Protein AF-A0A938E254-F1 (afdb_monomer)

Solvent-accessible surface area (backbone atoms only — not comparable to full-atom values): 3688 Å² total; per-residue (Å²): 126,44,62,66,27,41,52,48,23,53,46,51,73,68,53,78,80,72,102,57,62,70,74,58,35,54,50,55,52,53,49,43,52,51,52,28,49,60,23,40,55,57,29,65,33,47,75,48,77,55,98,88,44,77,47,74,50,67,82,84,86,119

Structure (mmCIF, N/CA/C/O backbone):
data_AF-A0A938E254-F1
#
_entry.id   AF-A0A938E254-F1
#
loop_
_atom_site.group_PDB
_atom_site.id
_atom_site.type_symbol
_atom_site.label_atom_id
_atom_site.label_alt_id
_atom_site.label_comp_id
_atom_site.label_asym_id
_atom_site.label_entity_id
_atom_site.label_seq_id
_atom_site.pdbx_PDB_ins_code
_atom_site.Cartn_x
_atom_site.Cartn_y
_atom_site.Cartn_z
_atom_site.occupancy
_atom_site.B_iso_or_equiv
_atom_site.auth_seq_id
_atom_site.auth_comp_id
_atom_site.auth_asym_id
_atom_site.auth_atom_id
_atom_site.pdbx_PDB_model_num
ATOM 1 N N . MET A 1 1 ? -11.396 -4.469 3.468 1.00 82.81 1 MET A N 1
ATOM 2 C CA . MET A 1 1 ? -10.814 -3.179 3.020 1.00 82.81 1 MET A CA 1
ATOM 3 C C . MET A 1 1 ? -9.314 -3.277 2.766 1.00 82.81 1 MET A C 1
ATOM 5 O O . MET A 1 1 ? -8.901 -2.863 1.692 1.00 82.81 1 MET A O 1
ATOM 9 N N . LEU A 1 2 ? -8.520 -3.801 3.707 1.00 94.12 2 LEU A N 1
ATOM 10 C CA . LEU A 1 2 ? -7.053 -3.849 3.592 1.00 94.12 2 LEU A CA 1
ATOM 11 C C . LEU A 1 2 ? -6.532 -4.905 2.605 1.00 94.12 2 LEU A C 1
ATOM 13 O O . LEU A 1 2 ? -5.492 -4.693 1.994 1.00 94.12 2 LEU A O 1
ATOM 17 N N . GLU A 1 3 ? -7.290 -5.983 2.380 1.00 95.75 3 GLU A N 1
ATOM 18 C CA . GLU A 1 3 ? -6.887 -7.086 1.492 1.00 95.75 3 GLU A CA 1
ATOM 19 C C . GLU A 1 3 ? -6.471 -6.620 0.092 1.00 95.75 3 GLU A C 1
ATOM 21 O O . GLU A 1 3 ? -5.396 -6.964 -0.380 1.00 95.75 3 GLU A O 1
ATOM 26 N N . ARG A 1 4 ? -7.224 -5.689 -0.509 1.00 96.31 4 ARG A N 1
ATOM 27 C CA . ARG A 1 4 ? -6.871 -5.123 -1.821 1.00 96.31 4 ARG A CA 1
ATOM 28 C C . ARG A 1 4 ? -5.488 -4.458 -1.849 1.00 96.31 4 ARG A C 1
ATOM 30 O O . ARG A 1 4 ? -4.895 -4.335 -2.912 1.00 96.31 4 ARG A O 1
ATOM 37 N N . PHE A 1 5 ? -4.997 -3.943 -0.719 1.00 96.94 5 PHE A N 1
ATOM 38 C CA . PHE A 1 5 ? -3.666 -3.340 -0.634 1.00 96.94 5 PHE A CA 1
ATOM 39 C C . PHE A 1 5 ? -2.589 -4.414 -0.494 1.00 96.94 5 PHE A C 1
ATOM 41 O O . PHE A 1 5 ? -1.551 -4.299 -1.137 1.00 96.94 5 PHE A O 1
ATOM 48 N N . ARG A 1 6 ? -2.868 -5.506 0.227 1.00 96.12 6 ARG A N 1
ATOM 49 C CA . ARG A 1 6 ? -1.997 -6.692 0.245 1.00 96.12 6 ARG A CA 1
ATOM 50 C C . ARG A 1 6 ? -1.860 -7.293 -1.151 1.00 96.12 6 ARG A C 1
ATOM 52 O O . ARG A 1 6 ? -0.740 -7.503 -1.612 1.00 96.12 6 ARG A O 1
ATOM 59 N N . ASP A 1 7 ? -2.977 -7.441 -1.861 1.00 97.25 7 ASP A N 1
ATOM 60 C CA . ASP A 1 7 ? -3.001 -7.916 -3.246 1.00 97.25 7 ASP A CA 1
ATOM 61 C C . ASP A 1 7 ? -2.176 -7.013 -4.166 1.00 97.25 7 ASP A C 1
ATOM 63 O O . ASP A 1 7 ? -1.394 -7.491 -4.986 1.00 97.25 7 ASP A O 1
ATOM 67 N N . ARG A 1 8 ? -2.288 -5.686 -4.014 1.00 97.19 8 ARG A N 1
ATOM 68 C CA . ARG A 1 8 ? -1.497 -4.729 -4.803 1.00 97.19 8 ARG A CA 1
ATOM 69 C C . ARG A 1 8 ? -0.012 -4.773 -4.460 1.00 97.19 8 ARG A C 1
ATOM 71 O O . ARG A 1 8 ? 0.803 -4.723 -5.376 1.00 97.19 8 ARG A O 1
ATOM 78 N N . ALA A 1 9 ? 0.358 -4.917 -3.189 1.00 97.00 9 ALA A N 1
ATOM 79 C CA . ALA A 1 9 ? 1.750 -5.113 -2.791 1.00 97.00 9 ALA A CA 1
ATOM 80 C C . ALA A 1 9 ? 2.326 -6.404 -3.413 1.00 97.00 9 ALA A C 1
ATOM 82 O O . ALA A 1 9 ? 3.426 -6.398 -3.972 1.00 97.00 9 ALA A O 1
ATOM 83 N N . ALA A 1 10 ? 1.562 -7.500 -3.403 1.00 96.69 10 ALA A N 1
ATOM 84 C CA . ALA A 1 10 ? 1.937 -8.750 -4.064 1.00 96.69 10 ALA A CA 1
ATOM 85 C C . ALA A 1 10 ? 2.033 -8.603 -5.597 1.00 96.69 10 ALA A C 1
ATOM 87 O O . ALA A 1 10 ? 2.965 -9.121 -6.221 1.00 96.69 10 ALA A O 1
ATOM 88 N N . ALA A 1 11 ? 1.124 -7.844 -6.213 1.00 96.88 11 ALA A N 1
ATOM 89 C CA . ALA A 1 11 ? 1.140 -7.552 -7.645 1.00 96.88 11 ALA A CA 1
ATOM 90 C C . ALA A 1 11 ? 2.381 -6.741 -8.062 1.00 96.88 11 ALA A C 1
ATOM 92 O O . ALA A 1 11 ? 2.985 -7.020 -9.095 1.00 96.88 11 ALA A O 1
ATOM 93 N N . VAL A 1 12 ? 2.823 -5.776 -7.246 1.00 95.69 12 VAL A N 1
ATOM 94 C CA . VAL A 1 12 ? 4.050 -5.003 -7.516 1.00 95.69 12 VAL A CA 1
ATOM 95 C C . VAL A 1 12 ? 5.293 -5.897 -7.501 1.00 95.69 12 VAL A C 1
ATOM 97 O O . VAL A 1 12 ? 6.172 -5.717 -8.338 1.00 95.69 12 VAL A O 1
ATOM 100 N N . LYS A 1 13 ? 5.355 -6.894 -6.608 1.00 90.81 13 LYS A N 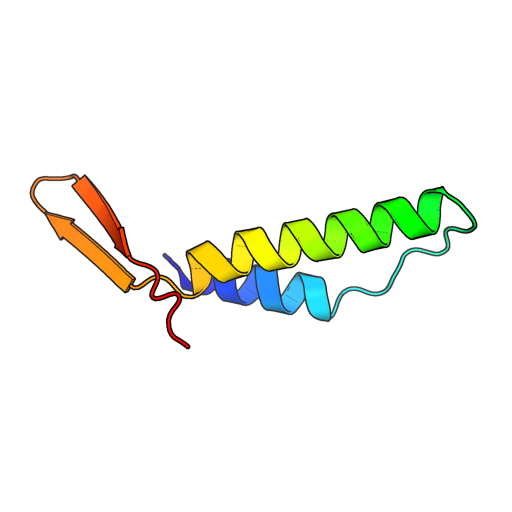1
ATOM 101 C CA . LYS A 1 13 ? 6.456 -7.874 -6.568 1.00 90.81 13 LYS A CA 1
ATOM 102 C C . LYS A 1 13 ? 6.468 -8.829 -7.762 1.00 90.81 13 LYS A C 1
ATOM 104 O O . LYS A 1 13 ? 7.536 -9.276 -8.164 1.00 90.81 13 LYS A O 1
ATOM 109 N N . SER A 1 14 ? 5.296 -9.172 -8.289 1.00 92.06 14 SER A N 1
ATOM 110 C CA . SER A 1 14 ? 5.145 -10.160 -9.366 1.00 92.06 14 SER A CA 1
ATOM 111 C C 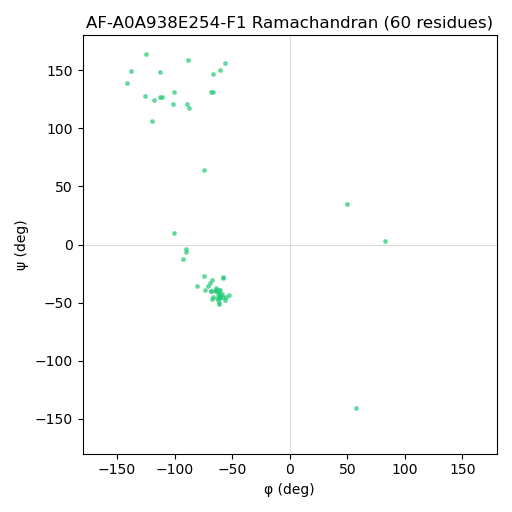. SER A 1 14 ? 5.148 -9.552 -10.770 1.00 92.06 14 SER A C 1
ATOM 113 O O . SER A 1 14 ? 5.289 -10.291 -11.746 1.00 92.06 14 SER A O 1
ATOM 115 N N . ARG A 1 15 ? 5.024 -8.223 -10.905 1.00 91.75 15 ARG A N 1
ATOM 116 C CA . ARG A 1 15 ? 5.019 -7.569 -12.219 1.00 91.75 15 ARG A CA 1
ATOM 117 C C . ARG A 1 15 ? 6.390 -7.695 -12.903 1.00 91.75 15 ARG A C 1
ATOM 119 O O . ARG A 1 15 ? 7.407 -7.360 -12.290 1.00 91.75 15 ARG A O 1
ATOM 126 N N . PRO A 1 16 ? 6.449 -8.114 -14.178 1.00 92.69 16 PRO A N 1
ATOM 127 C CA . PRO A 1 16 ? 7.689 -8.063 -14.934 1.00 92.69 16 PRO A CA 1
ATOM 128 C C . PRO A 1 16 ? 8.101 -6.607 -15.175 1.00 92.69 16 PRO A C 1
ATOM 130 O O . PRO A 1 16 ? 7.259 -5.722 -15.354 1.00 92.69 16 PRO A O 1
ATOM 133 N N . LEU A 1 17 ? 9.410 -6.357 -15.199 1.00 91.81 17 LEU A N 1
ATOM 134 C CA . LEU A 1 17 ? 9.940 -5.052 -15.577 1.00 91.81 17 LEU A CA 1
ATOM 135 C C . LEU A 1 17 ? 9.679 -4.821 -17.078 1.00 91.81 17 LEU A C 1
ATOM 137 O O . LEU A 1 17 ? 9.997 -5.711 -17.872 1.00 91.81 17 LEU A O 1
ATOM 141 N N . PRO A 1 18 ? 9.131 -3.660 -17.489 1.00 91.75 18 PRO A N 1
ATOM 142 C CA . PRO A 1 18 ? 8.991 -3.326 -18.903 1.00 91.75 18 PRO A CA 1
ATOM 143 C C . PRO A 1 18 ? 10.347 -3.373 -19.628 1.00 91.75 18 PRO A C 1
ATOM 145 O O . PRO A 1 18 ? 11.384 -3.200 -18.979 1.00 91.75 18 PRO A O 1
ATOM 148 N N . PRO A 1 19 ? 10.373 -3.570 -20.959 1.00 94.19 19 PRO A N 1
ATOM 149 C CA . PRO A 1 19 ? 11.607 -3.597 -21.744 1.00 94.19 19 PRO A CA 1
ATOM 150 C C . PRO A 1 19 ? 12.188 -2.179 -21.925 1.00 94.19 19 PRO A C 1
ATOM 152 O O . PRO A 1 19 ? 12.253 -1.653 -23.031 1.00 94.19 19 PRO A O 1
ATOM 155 N N . VAL A 1 20 ? 12.592 -1.554 -20.819 1.00 94.69 20 VAL A N 1
ATOM 156 C CA . VAL A 1 20 ? 13.194 -0.217 -20.732 1.00 94.69 20 VAL A CA 1
ATOM 157 C C . VAL A 1 20 ? 14.657 -0.321 -20.295 1.00 94.69 20 VAL A C 1
ATOM 159 O O . VAL A 1 20 ? 15.036 -1.225 -19.543 1.00 94.69 20 VAL A O 1
ATOM 162 N N . ALA A 1 21 ? 15.492 0.610 -20.754 1.00 93.25 21 ALA A N 1
ATOM 163 C CA . ALA A 1 21 ? 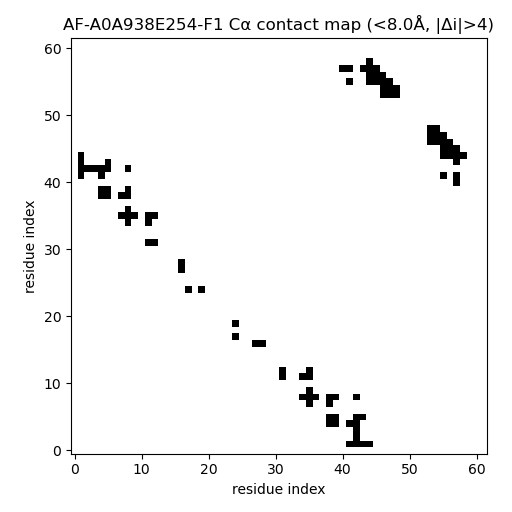16.931 0.614 -20.501 1.00 93.25 21 ALA A CA 1
ATOM 164 C C . ALA A 1 21 ? 17.403 1.930 -19.867 1.00 93.25 21 ALA A C 1
ATOM 166 O O . ALA A 1 21 ? 16.703 2.943 -19.883 1.00 93.25 21 ALA A O 1
ATOM 167 N N . GLY A 1 22 ? 18.613 1.905 -19.304 1.00 93.31 22 GLY A N 1
ATOM 168 C CA . GLY A 1 22 ? 19.262 3.094 -18.757 1.00 93.31 22 GLY A CA 1
ATOM 169 C C . GLY A 1 22 ? 18.433 3.794 -17.664 1.00 93.31 22 GLY A C 1
ATOM 170 O O . GLY A 1 22 ? 17.786 3.113 -16.865 1.00 93.31 22 GLY A O 1
ATOM 171 N N . PRO A 1 23 ? 18.411 5.139 -17.631 1.00 95.62 23 PRO A N 1
ATOM 172 C CA . PRO A 1 23 ? 17.740 5.911 -16.580 1.00 95.62 23 PRO A CA 1
ATOM 173 C C . PRO A 1 23 ? 16.240 5.623 -16.428 1.00 95.62 23 PRO A C 1
ATOM 175 O O . PRO A 1 23 ? 15.676 5.753 -15.344 1.00 95.62 23 PRO A O 1
ATOM 178 N N . GLU A 1 24 ? 15.561 5.223 -17.504 1.00 95.44 24 GLU A N 1
ATOM 179 C CA . GLU A 1 24 ? 14.142 4.872 -17.443 1.00 95.44 24 GLU A CA 1
ATOM 180 C C . GLU A 1 24 ? 13.921 3.589 -16.635 1.00 95.44 24 GLU A C 1
ATOM 182 O O . GLU A 1 24 ? 13.021 3.525 -15.797 1.00 95.44 24 GLU A O 1
ATOM 187 N N . ARG A 1 25 ? 14.804 2.598 -16.804 1.00 95.06 25 ARG A N 1
ATOM 188 C CA . ARG A 1 25 ? 14.774 1.351 -16.034 1.00 95.06 25 ARG A CA 1
ATOM 189 C C . ARG A 1 25 ? 14.872 1.613 -14.534 1.00 95.06 25 ARG A C 1
ATOM 191 O O . ARG A 1 25 ? 14.118 1.031 -13.759 1.00 95.06 25 ARG A O 1
ATOM 198 N N . GLU A 1 26 ? 15.782 2.493 -14.130 1.00 95.06 26 GLU A N 1
ATOM 199 C CA . GLU A 1 26 ? 15.974 2.875 -12.727 1.00 95.06 26 GLU A CA 1
ATOM 200 C C . GLU A 1 26 ? 14.721 3.539 -12.151 1.00 95.06 26 GLU A C 1
ATOM 202 O O . GLU A 1 26 ? 14.281 3.178 -11.060 1.00 95.06 26 GLU A O 1
ATOM 207 N N . ARG A 1 27 ? 14.080 4.431 -12.914 1.00 95.62 27 ARG A N 1
ATOM 208 C CA . ARG A 1 27 ? 12.822 5.080 -12.513 1.00 95.62 27 ARG A CA 1
ATOM 209 C C . ARG A 1 27 ? 11.694 4.072 -12.303 1.00 95.62 27 ARG A C 1
ATOM 211 O O . ARG A 1 27 ? 10.970 4.187 -11.319 1.00 95.62 27 ARG A O 1
ATOM 218 N N . PHE A 1 28 ? 11.565 3.067 -13.171 1.00 95.19 28 PHE A N 1
ATOM 219 C CA . PHE A 1 28 ? 10.563 2.007 -13.004 1.00 95.19 28 PHE A CA 1
ATOM 220 C C . PHE A 1 28 ? 10.804 1.152 -11.757 1.00 95.19 28 PHE A C 1
ATOM 222 O O . PHE A 1 28 ? 9.846 0.793 -11.069 1.00 95.19 28 PHE A O 1
ATOM 229 N N . VAL A 1 29 ? 12.066 0.832 -11.456 1.00 94.19 29 VAL A N 1
ATOM 230 C CA . VAL A 1 29 ? 12.433 0.082 -10.245 1.00 94.19 29 VAL A CA 1
ATOM 231 C C . VAL A 1 29 ? 12.163 0.913 -8.995 1.00 94.19 29 VAL A C 1
ATOM 233 O O . VAL A 1 29 ? 11.529 0.417 -8.068 1.00 94.19 29 VAL A O 1
ATOM 236 N N . HIS A 1 30 ? 12.577 2.179 -8.983 1.00 95.88 30 HIS A N 1
ATOM 237 C CA . HIS A 1 30 ? 12.334 3.084 -7.863 1.00 95.88 30 HIS A CA 1
ATOM 238 C C . HIS A 1 30 ? 10.834 3.271 -7.607 1.00 95.88 30 HIS A C 1
ATOM 240 O O . HIS A 1 30 ? 10.372 3.121 -6.479 1.00 95.88 30 HIS A O 1
ATOM 246 N N . GLN A 1 31 ? 10.046 3.491 -8.664 1.00 96.38 31 GLN A N 1
ATOM 247 C CA . GLN A 1 31 ? 8.593 3.569 -8.537 1.00 96.38 31 GLN A CA 1
ATOM 248 C C . GLN A 1 31 ? 8.000 2.260 -8.002 1.00 96.38 31 GLN A C 1
ATOM 250 O O . GLN A 1 31 ? 7.108 2.299 -7.169 1.00 96.38 31 GLN A O 1
ATOM 255 N N . ALA A 1 32 ? 8.509 1.095 -8.426 1.00 96.38 32 ALA A N 1
ATOM 256 C CA . ALA A 1 32 ? 8.066 -0.191 -7.882 1.00 96.38 32 ALA A CA 1
ATOM 257 C C . ALA A 1 32 ? 8.335 -0.314 -6.377 1.00 96.38 32 ALA A C 1
ATOM 259 O O . ALA A 1 32 ? 7.513 -0.863 -5.653 1.00 96.38 32 ALA A O 1
ATOM 260 N N . GLN A 1 33 ? 9.476 0.181 -5.901 1.00 96.12 33 GLN A N 1
ATOM 261 C CA . GLN A 1 33 ? 9.818 0.143 -4.479 1.00 96.12 33 GLN A CA 1
ATOM 262 C C . GLN A 1 33 ? 8.881 1.027 -3.656 1.00 96.12 33 GLN A C 1
ATOM 264 O O . GLN A 1 33 ? 8.366 0.565 -2.639 1.00 96.12 33 GLN A O 1
ATOM 269 N N . LEU A 1 34 ? 8.613 2.246 -4.130 1.00 97.62 34 LEU A N 1
ATOM 270 C CA . LEU A 1 34 ? 7.653 3.157 -3.505 1.00 97.62 34 LEU A CA 1
ATOM 271 C C . LEU A 1 34 ? 6.241 2.562 -3.498 1.00 97.62 34 LEU A C 1
ATOM 273 O O . LEU A 1 34 ? 5.637 2.443 -2.439 1.00 97.62 34 LEU A O 1
ATOM 277 N N . ASP A 1 35 ? 5.763 2.077 -4.650 1.00 97.31 35 ASP A N 1
ATOM 278 C CA . ASP A 1 35 ? 4.449 1.434 -4.769 1.00 97.31 35 ASP A CA 1
ATOM 279 C C . ASP A 1 35 ? 4.318 0.260 -3.782 1.00 97.31 35 ASP A C 1
ATOM 281 O O . ASP A 1 35 ? 3.294 0.093 -3.119 1.00 97.31 35 ASP A O 1
ATOM 285 N N . PHE A 1 36 ? 5.358 -0.576 -3.690 1.00 97.06 36 PHE A N 1
ATOM 286 C CA . PHE A 1 36 ? 5.368 -1.718 -2.785 1.00 97.06 36 PHE A CA 1
ATOM 287 C C . PHE A 1 36 ? 5.289 -1.277 -1.321 1.00 97.06 36 PHE A C 1
ATOM 289 O O . PHE A 1 36 ? 4.504 -1.846 -0.562 1.00 97.06 36 PHE A O 1
ATOM 296 N N . GLN A 1 37 ? 6.078 -0.274 -0.932 1.00 95.44 37 GLN A N 1
ATOM 297 C CA . GLN A 1 37 ? 6.078 0.266 0.423 1.00 95.44 37 GLN A CA 1
ATOM 298 C C . GLN A 1 37 ? 4.717 0.874 0.782 1.00 95.44 37 GLN A C 1
ATOM 300 O O . GLN A 1 37 ? 4.161 0.528 1.823 1.00 95.44 37 GLN A O 1
ATOM 305 N N . ASP A 1 38 ? 4.145 1.701 -0.092 1.00 96.00 38 ASP A N 1
ATOM 306 C CA . ASP A 1 38 ? 2.868 2.380 0.141 1.00 96.00 38 ASP A CA 1
ATOM 307 C C . ASP A 1 38 ? 1.719 1.382 0.330 1.00 96.00 38 ASP A C 1
ATOM 309 O O . ASP A 1 38 ? 0.917 1.493 1.264 1.00 96.00 38 ASP A O 1
ATOM 313 N N . TYR A 1 39 ? 1.641 0.360 -0.528 1.00 96.94 39 TYR A N 1
ATOM 314 C CA . TYR A 1 39 ? 0.633 -0.690 -0.378 1.00 96.94 39 TYR A CA 1
ATOM 315 C C . TYR A 1 39 ? 0.908 -1.591 0.819 1.00 96.94 39 TYR A C 1
ATOM 317 O O . TYR A 1 39 ? -0.043 -2.020 1.470 1.00 96.94 39 TYR A O 1
ATOM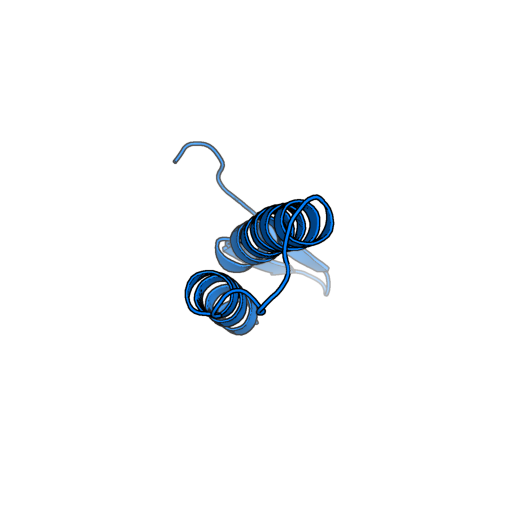 325 N N . GLY A 1 40 ? 2.179 -1.862 1.120 1.00 95.00 40 GLY 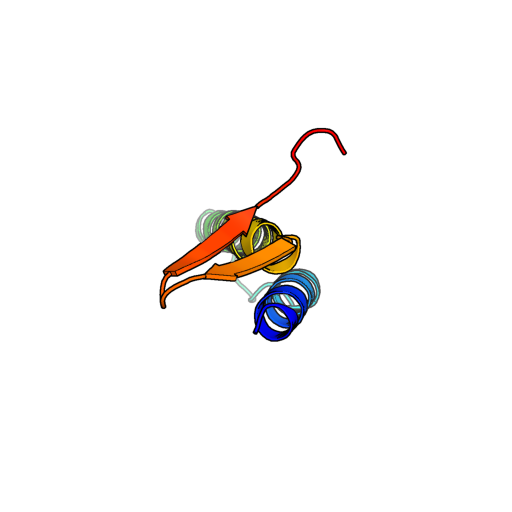A N 1
ATOM 326 C CA . GLY A 1 40 ? 2.591 -2.653 2.273 1.00 95.00 40 GLY A CA 1
ATOM 327 C C . GLY A 1 40 ? 2.158 -2.011 3.587 1.00 95.00 40 GLY A C 1
ATOM 328 O O . GLY A 1 40 ? 1.471 -2.658 4.368 1.00 95.00 40 GLY A O 1
ATOM 329 N N . ILE A 1 41 ? 2.462 -0.726 3.786 1.00 94.81 41 ILE A N 1
ATOM 330 C CA . ILE A 1 41 ? 2.117 0.023 5.005 1.00 94.81 41 ILE A CA 1
ATOM 331 C C . ILE A 1 41 ? 0.607 -0.022 5.269 1.00 94.81 41 ILE A C 1
ATOM 333 O O . ILE A 1 41 ? 0.177 -0.320 6.379 1.00 94.81 41 ILE A O 1
ATOM 337 N N . VAL A 1 42 ? -0.220 0.235 4.251 1.00 95.50 42 VAL A N 1
ATOM 338 C CA . VAL A 1 42 ? -1.684 0.206 4.413 1.00 95.50 42 VAL A CA 1
ATOM 339 C C . VAL A 1 42 ? -2.208 -1.226 4.546 1.00 95.50 42 VAL A C 1
ATOM 341 O O . VAL A 1 42 ? -3.127 -1.477 5.321 1.00 95.50 42 VAL A O 1
ATOM 344 N N . GLY A 1 43 ? -1.659 -2.170 3.782 1.00 95.94 43 GLY A N 1
ATOM 345 C CA . GLY A 1 43 ? -2.084 -3.570 3.783 1.00 95.94 43 GLY A CA 1
ATOM 346 C C . GLY A 1 43 ? -1.772 -4.303 5.088 1.00 95.94 43 GLY A C 1
ATOM 347 O O . GLY A 1 43 ? -2.523 -5.206 5.465 1.00 95.94 43 GLY A O 1
ATOM 348 N N . ASP A 1 44 ? -0.702 -3.914 5.776 1.00 95.12 44 ASP A N 1
ATOM 349 C CA . ASP A 1 44 ? -0.266 -4.507 7.044 1.00 95.12 44 ASP A CA 1
ATOM 350 C C . ASP A 1 44 ? -0.878 -3.828 8.279 1.00 95.12 44 ASP A C 1
ATOM 352 O O . ASP A 1 44 ? -0.744 -4.306 9.402 1.00 95.12 44 ASP A O 1
ATOM 356 N N . ALA A 1 45 ? -1.609 -2.729 8.082 1.00 96.75 45 ALA A N 1
ATOM 357 C CA . ALA A 1 45 ? -2.294 -2.058 9.171 1.00 96.75 45 ALA A CA 1
ATOM 358 C C . ALA A 1 45 ? -3.328 -2.975 9.857 1.00 96.75 45 ALA A C 1
ATOM 360 O O . ALA A 1 45 ? -3.986 -3.820 9.246 1.00 96.75 45 ALA A O 1
ATOM 361 N N . THR A 1 46 ? -3.543 -2.735 11.143 1.00 95.94 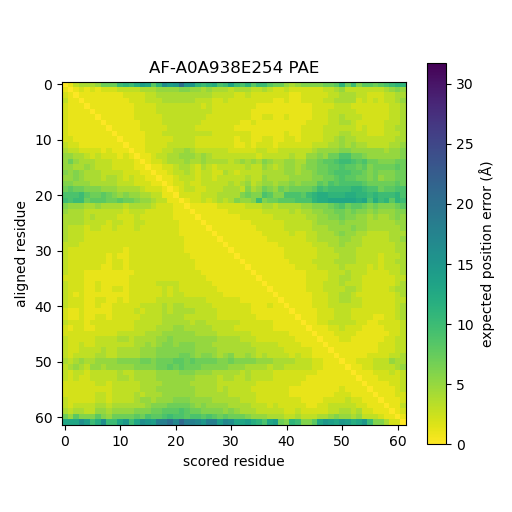46 THR A N 1
ATOM 362 C CA . THR A 1 46 ? -4.796 -3.069 11.828 1.00 95.94 46 THR A CA 1
ATOM 363 C C . THR A 1 46 ? -5.761 -1.894 11.698 1.00 95.94 46 THR A C 1
ATOM 365 O O . THR A 1 46 ? -5.338 -0.775 11.399 1.00 95.94 46 THR A O 1
ATOM 368 N N . TRP A 1 47 ? -7.063 -2.133 11.859 1.00 96.19 47 TRP A N 1
ATOM 369 C CA . TRP A 1 47 ? -8.065 -1.087 11.676 1.00 96.19 47 TRP A CA 1
ATOM 370 C C . TRP A 1 47 ? -9.155 -1.123 12.741 1.00 96.19 47 TRP A C 1
ATOM 372 O O . TRP A 1 47 ? -9.531 -2.191 13.222 1.00 96.19 47 TRP A O 1
ATOM 382 N N . GLU A 1 48 ? -9.690 0.056 13.043 1.00 97.62 48 GLU A N 1
ATOM 383 C CA . GLU A 1 48 ? -10.819 0.269 13.944 1.00 97.62 48 GLU A CA 1
ATOM 384 C C . GLU A 1 48 ? -11.725 1.374 13.376 1.00 97.62 48 GLU A C 1
ATOM 386 O O . GLU A 1 48 ? -11.230 2.361 12.831 1.00 97.62 48 GLU A O 1
ATOM 391 N N . LEU A 1 49 ? -13.049 1.196 13.462 1.00 96.81 49 LEU A N 1
ATOM 392 C CA . LEU A 1 49 ? -14.046 2.185 13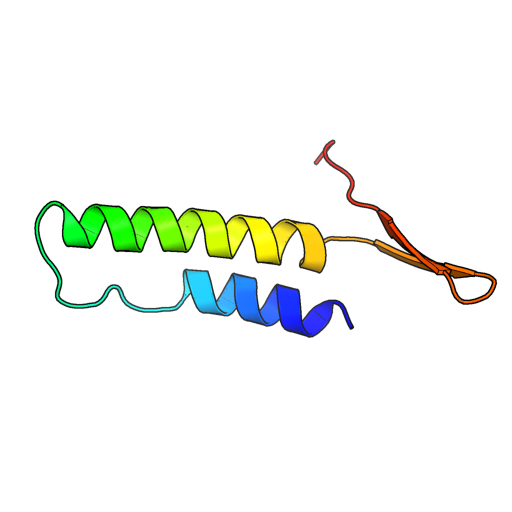.041 1.00 96.81 49 LEU A CA 1
ATOM 393 C C . LEU A 1 49 ? -14.906 2.574 14.246 1.00 96.81 49 LEU A C 1
ATOM 395 O O . LEU A 1 49 ? -15.763 1.795 14.662 1.00 96.81 49 LEU A O 1
ATOM 399 N N . VAL A 1 50 ? -14.692 3.777 14.777 1.00 98.38 50 VAL A N 1
ATOM 400 C CA . VAL A 1 50 ? -15.405 4.309 15.950 1.00 98.38 50 VAL A CA 1
ATOM 401 C C . VAL A 1 50 ? -16.014 5.654 15.586 1.00 98.38 50 VAL A C 1
ATOM 403 O O . VAL A 1 50 ? -15.334 6.511 15.030 1.00 98.38 50 VAL A O 1
ATOM 406 N N . ASP A 1 51 ? -17.315 5.813 15.838 1.00 97.56 51 ASP A N 1
ATOM 407 C CA . ASP A 1 51 ? -18.078 7.044 15.577 1.00 97.56 51 ASP A CA 1
ATOM 408 C C . ASP A 1 51 ? -17.896 7.616 14.154 1.00 97.56 51 ASP A C 1
ATO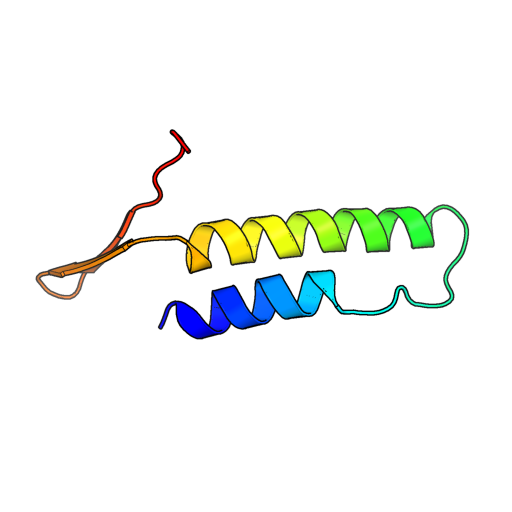M 410 O O . ASP A 1 51 ? -17.891 8.824 13.928 1.00 97.56 51 ASP A O 1
ATOM 414 N N . GLY A 1 52 ? -17.740 6.726 13.166 1.00 97.38 52 GLY A N 1
ATOM 415 C CA . GLY A 1 52 ? -17.534 7.090 11.760 1.00 97.38 52 GLY A CA 1
ATOM 416 C C . GLY A 1 52 ? -16.089 7.437 11.381 1.00 97.38 52 GLY A C 1
ATOM 417 O O . GLY A 1 52 ? -15.836 7.773 10.225 1.00 97.38 52 GLY A O 1
ATOM 418 N N . VAL A 1 53 ? -15.136 7.319 12.307 1.00 97.69 53 VAL A N 1
ATOM 419 C CA . VAL A 1 53 ? -13.706 7.553 12.075 1.00 97.69 53 VAL A CA 1
ATOM 420 C C . VAL A 1 53 ? -12.975 6.225 11.915 1.00 97.69 53 VAL A C 1
ATOM 422 O O . VAL A 1 53 ? -12.992 5.385 12.812 1.00 97.69 53 VAL A O 1
ATOM 425 N N . LEU A 1 54 ? -12.323 6.038 10.765 1.00 96.56 54 LEU A N 1
ATOM 426 C CA . LEU A 1 54 ? -11.442 4.900 10.515 1.00 96.56 54 LEU A CA 1
ATOM 427 C C . LEU A 1 54 ? -10.024 5.228 10.991 1.00 96.56 54 LEU A C 1
ATOM 429 O O . LEU A 1 54 ? -9.364 6.094 10.415 1.00 96.56 54 LEU A O 1
ATOM 433 N N . THR A 1 55 ? -9.537 4.474 11.968 1.00 96.75 55 THR A N 1
ATOM 434 C CA . THR A 1 55 ? -8.140 4.495 12.406 1.00 96.75 55 THR A CA 1
ATOM 435 C C . THR A 1 55 ? -7.410 3.306 11.801 1.00 96.75 55 THR A C 1
ATOM 437 O O . THR A 1 55 ? -7.888 2.175 11.879 1.00 96.75 55 THR A O 1
ATOM 440 N N . LEU A 1 56 ? -6.245 3.558 11.202 1.00 96.62 56 LEU A N 1
ATOM 441 C CA . LEU A 1 56 ? -5.315 2.525 10.753 1.00 96.62 56 LEU A CA 1
ATOM 442 C C . LEU A 1 56 ? -4.067 2.579 11.630 1.00 96.62 56 LEU A C 1
ATOM 444 O O . LEU A 1 56 ? -3.456 3.639 11.759 1.00 96.62 56 LEU A O 1
ATOM 448 N N . GLN A 1 57 ? -3.683 1.448 12.213 1.00 96.44 57 GLN A N 1
ATOM 449 C CA . GLN A 1 57 ? -2.500 1.341 13.061 1.00 96.44 57 GLN A CA 1
ATOM 450 C C . GLN A 1 57 ? -1.505 0.362 12.450 1.00 96.44 57 GLN A C 1
ATOM 452 O O . GLN A 1 57 ? -1.831 -0.801 12.215 1.00 96.44 57 GLN A O 1
ATOM 457 N N . VAL A 1 58 ? -0.278 0.832 12.244 1.00 95.19 58 VAL A N 1
ATOM 458 C CA . VAL A 1 58 ? 0.838 0.046 11.713 1.00 95.19 58 VAL A CA 1
ATOM 459 C C . VAL A 1 58 ? 1.871 -0.121 12.820 1.00 95.19 58 VAL A C 1
ATOM 461 O O . VAL A 1 58 ? 2.286 0.866 13.428 1.00 95.19 58 VAL A O 1
ATOM 464 N N . ASP A 1 59 ? 2.274 -1.359 13.095 1.00 93.75 59 ASP A N 1
ATOM 465 C CA . ASP A 1 59 ? 3.368 -1.642 14.021 1.00 93.75 59 ASP A CA 1
ATOM 466 C C . ASP A 1 59 ? 4.697 -1.660 13.257 1.00 93.75 59 ASP A C 1
ATOM 468 O O . ASP A 1 59 ? 4.868 -2.434 12.323 1.00 93.75 59 ASP A O 1
ATOM 472 N N . LEU A 1 60 ? 5.638 -0.800 13.646 1.00 90.94 60 LEU A N 1
ATOM 473 C CA . LEU A 1 60 ? 6.958 -0.688 13.011 1.00 90.94 60 LEU A CA 1
ATOM 474 C C . LEU A 1 60 ? 8.065 -1.413 13.792 1.00 90.94 60 LEU A C 1
ATOM 476 O O . LEU A 1 60 ? 9.244 -1.210 13.514 1.00 90.94 60 LEU A O 1
ATOM 480 N N . ARG A 1 61 ? 7.706 -2.204 14.810 1.00 91.62 61 ARG A N 1
ATOM 481 C CA . ARG A 1 61 ? 8.661 -2.937 15.662 1.00 91.62 61 ARG A CA 1
ATOM 482 C C . ARG A 1 61 ? 9.003 -4.338 15.140 1.00 91.62 61 ARG A C 1
ATOM 484 O O . ARG A 1 61 ? 9.787 -5.022 15.795 1.00 91.62 61 ARG A O 1
ATOM 491 N N . GLY A 1 62 ? 8.369 -4.765 14.045 1.00 65.06 62 GLY A N 1
ATOM 492 C CA . GLY A 1 62 ? 8.615 -6.047 13.374 1.00 65.06 62 GLY A CA 1
ATOM 493 C C . GLY A 1 62 ? 9.955 -6.115 12.657 1.00 65.06 62 GLY A C 1
ATOM 494 O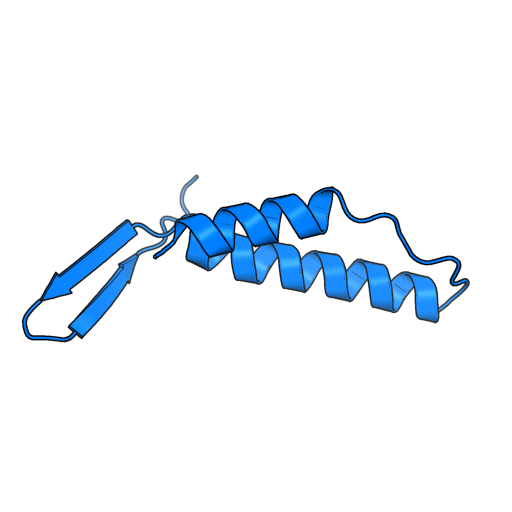 O . GLY A 1 62 ? 10.445 -5.054 12.209 1.00 65.06 62 GLY A O 1
#

Sequence (62 aa):
MLERFRDRAAAVKSRPLPPVAGPERERFVHQAQLDFQDYGIVGDATWELVDGVLTLQVDLRG

Mean predicted aligned error: 3.25 Å

pLDDT: mean 94.74, std 4.5, range [65.06, 98.38]

Secondary structure (DSSP, 8-state):
--HHHHHHHHHHHHSPPPS--HHHHHHHHHHHHHHHHHHHHHHT-EEEEETTEEEEE-----

Nearest PDB structures (foldseek):
  8tsh-assembly1_F  TM=5.263E-01  e=3.943E+00  Caldimonas thermodepolymerans
  6hk6-assembly2_F  TM=2.415E-01  e=4.820E+00  Homo sapiens

Foldseek 3Di:
DLVVLVVQLVVLVPDDQPPDDDPVSVVSVVVSVVSNVVSVQSNQWDWDADPNDIDTHGDPPD

Radius of gyration: 15.08 Å; Cα contacts (8 Å, |Δi|>4): 52; chains: 1; bounding box: 37×18×38 Å